Protein AF-A0A7C3UXE0-F1 (afdb_monomer_lite)

Structure (mmCIF, N/CA/C/O backbone):
data_AF-A0A7C3UXE0-F1
#
_entry.id   AF-A0A7C3UXE0-F1
#
loop_
_atom_site.group_PDB
_atom_site.id
_atom_site.type_symbol
_atom_site.label_atom_id
_atom_site.label_alt_id
_atom_site.label_comp_id
_atom_site.label_asym_id
_atom_site.label_entity_id
_atom_site.label_seq_id
_atom_site.pdbx_PDB_ins_code
_atom_site.Cartn_x
_atom_site.Cartn_y
_atom_site.Cartn_z
_atom_site.occupancy
_atom_site.B_iso_or_equiv
_atom_site.auth_seq_id
_atom_site.auth_comp_id
_atom_site.auth_asym_id
_atom_site.auth_atom_id
_atom_site.pdbx_PDB_model_num
ATOM 1 N N . MET A 1 1 ? 18.516 0.204 8.708 1.00 44.09 1 MET A N 1
ATOM 2 C CA . MET A 1 1 ? 17.347 -0.704 8.742 1.00 44.09 1 MET A CA 1
ATOM 3 C C . MET A 1 1 ? 1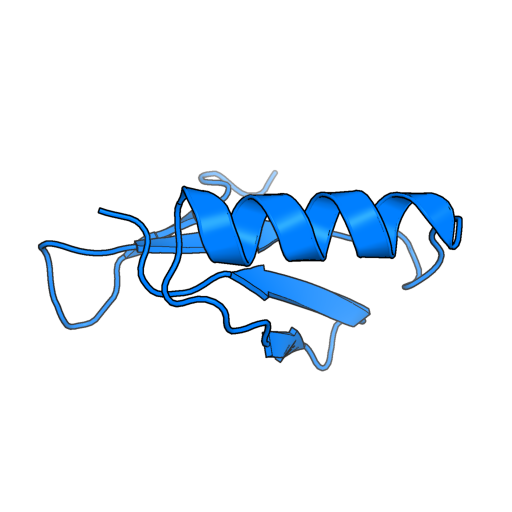6.136 0.106 9.158 1.00 44.09 1 MET A C 1
ATOM 5 O O . MET A 1 1 ? 16.244 0.846 10.128 1.00 44.09 1 MET A O 1
ATOM 9 N N . ILE A 1 2 ? 15.028 0.049 8.415 1.00 51.06 2 ILE A N 1
ATOM 10 C CA . ILE A 1 2 ? 13.773 0.661 8.873 1.00 51.06 2 ILE A CA 1
ATOM 11 C C . ILE A 1 2 ? 13.332 -0.152 10.092 1.00 51.06 2 ILE A C 1
ATOM 13 O O . ILE A 1 2 ? 13.186 -1.364 9.984 1.00 51.06 2 ILE A O 1
ATOM 17 N N . LYS A 1 3 ? 13.210 0.495 11.253 1.00 58.50 3 LYS A N 1
ATOM 18 C CA . LYS A 1 3 ? 12.984 -0.199 12.528 1.00 58.50 3 LYS A CA 1
ATOM 19 C C . LYS A 1 3 ? 11.571 -0.796 12.627 1.00 58.50 3 LYS A C 1
ATOM 21 O O . LYS A 1 3 ? 11.417 -1.759 13.354 1.00 58.50 3 LYS A O 1
ATOM 26 N N . ASN A 1 4 ? 10.599 -0.284 11.854 1.00 65.94 4 ASN A N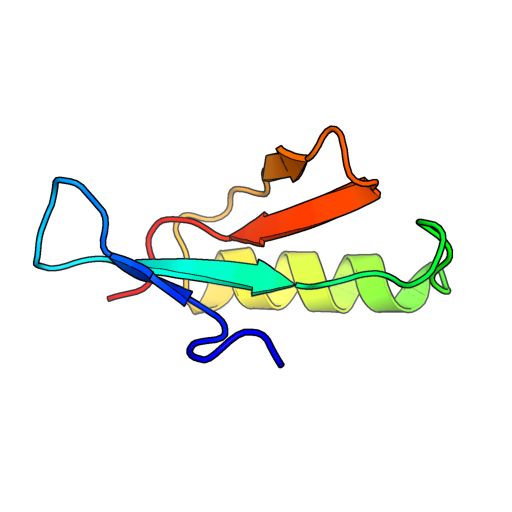 1
ATOM 27 C CA . ASN A 1 4 ? 9.216 -0.776 11.780 1.00 65.94 4 ASN A CA 1
ATOM 28 C C . ASN A 1 4 ? 8.667 -0.671 10.343 1.00 65.94 4 ASN A C 1
ATOM 30 O O . ASN A 1 4 ? 8.730 0.398 9.737 1.00 65.94 4 ASN A O 1
ATOM 34 N N . GLY A 1 5 ? 8.105 -1.758 9.803 1.00 82.00 5 GLY A N 1
ATOM 35 C CA . GLY A 1 5 ? 7.471 -1.798 8.473 1.00 82.00 5 GLY A CA 1
ATOM 36 C C . GLY A 1 5 ? 6.129 -1.061 8.379 1.00 82.00 5 GLY A C 1
ATOM 37 O O . GLY A 1 5 ? 5.493 -1.093 7.335 1.00 82.00 5 GLY A O 1
ATOM 38 N N . TYR A 1 6 ? 5.697 -0.393 9.446 1.00 89.00 6 TYR A N 1
ATOM 39 C CA . TYR A 1 6 ? 4.421 0.308 9.547 1.00 89.00 6 TYR A CA 1
ATOM 40 C C . TYR A 1 6 ? 4.601 1.680 10.209 1.00 89.00 6 TYR A C 1
ATOM 42 O O . TYR A 1 6 ? 5.576 1.934 10.924 1.00 89.00 6 TYR A O 1
ATOM 50 N N . ARG A 1 7 ? 3.655 2.582 9.954 1.00 90.31 7 ARG A N 1
ATOM 51 C CA . ARG A 1 7 ? 3.577 3.935 10.509 1.00 90.31 7 ARG A CA 1
ATOM 52 C C . ARG A 1 7 ? 2.307 4.056 11.345 1.00 90.31 7 ARG A C 1
ATOM 54 O O . ARG A 1 7 ? 1.221 3.839 10.825 1.00 90.31 7 ARG A O 1
ATOM 61 N N . ILE A 1 8 ? 2.439 4.447 12.610 1.00 90.00 8 ILE A N 1
ATOM 62 C CA . ILE A 1 8 ? 1.284 4.773 13.460 1.00 90.00 8 ILE A CA 1
ATOM 63 C C . ILE A 1 8 ? 0.630 6.048 12.916 1.00 90.00 8 ILE A C 1
ATOM 65 O O . ILE A 1 8 ? 1.329 7.026 12.619 1.00 90.00 8 ILE A O 1
ATOM 69 N N . THR A 1 9 ? -0.688 6.021 12.732 1.00 89.75 9 THR A N 1
ATOM 70 C CA . THR A 1 9 ? -1.443 7.179 12.243 1.00 89.75 9 THR A CA 1
ATOM 71 C C . THR A 1 9 ? -1.848 8.115 13.384 1.00 89.75 9 THR A C 1
ATOM 73 O O . THR A 1 9 ? -1.576 7.855 14.556 1.00 89.75 9 THR A O 1
ATOM 76 N N . SER A 1 10 ? -2.455 9.255 13.042 1.00 90.25 10 SER A N 1
ATOM 77 C CA . SER A 1 10 ? -3.029 10.163 14.044 1.00 90.25 10 SER A CA 1
ATOM 78 C C . SER A 1 10 ? -4.159 9.488 14.823 1.00 90.25 10 SER A C 1
ATOM 80 O O . SER A 1 10 ? -4.265 9.693 16.030 1.00 90.25 10 SER A O 1
ATOM 82 N N . ASP A 1 11 ? -4.938 8.637 14.149 1.00 91.12 11 ASP A N 1
ATOM 83 C CA . ASP A 1 11 ? -5.750 7.625 14.813 1.00 91.12 11 ASP A CA 1
ATOM 84 C C . ASP A 1 11 ? -4.829 6.523 15.356 1.00 91.12 11 ASP A C 1
ATOM 86 O O . ASP A 1 11 ? -4.039 5.935 14.614 1.00 91.12 11 ASP A O 1
ATOM 90 N N . ARG A 1 12 ? -4.889 6.285 16.669 1.00 87.62 12 ARG A N 1
ATOM 91 C CA . ARG A 1 12 ? -4.053 5.296 17.365 1.00 87.62 12 ARG A CA 1
ATOM 92 C C . ARG A 1 12 ? -4.600 3.877 17.260 1.00 87.62 12 ARG A C 1
ATOM 94 O O . ARG A 1 12 ? -3.880 2.957 17.636 1.00 87.62 12 ARG A O 1
ATOM 101 N N . ALA A 1 13 ? -5.827 3.720 16.767 1.00 90.19 13 ALA A N 1
ATOM 102 C CA . ALA A 1 13 ? -6.433 2.429 16.479 1.00 90.19 13 ALA A CA 1
ATOM 103 C C . ALA A 1 13 ? -6.026 1.878 15.107 1.00 90.19 13 ALA A C 1
ATOM 105 O O . ALA A 1 13 ? -6.387 0.754 14.793 1.00 90.19 13 ALA A O 1
ATOM 106 N N . THR A 1 14 ? -5.307 2.658 14.291 1.00 93.56 14 THR A N 1
ATOM 107 C CA . THR A 1 14 ? -4.884 2.230 12.957 1.00 93.56 14 THR A CA 1
ATOM 108 C C . THR A 1 14 ? -3.416 2.536 12.676 1.00 93.56 14 THR A C 1
ATOM 110 O O . THR A 1 14 ? -2.769 3.412 13.266 1.00 93.56 14 THR A O 1
ATOM 113 N N . THR A 1 15 ? -2.871 1.813 11.711 1.00 95.12 15 THR A N 1
ATOM 114 C CA . THR A 1 15 ? -1.522 1.954 11.188 1.00 95.12 15 THR A CA 1
ATOM 115 C C . THR A 1 15 ? -1.543 1.945 9.660 1.00 95.12 15 THR A C 1
ATOM 117 O O . THR A 1 15 ? -2.523 1.573 9.018 1.00 95.12 15 THR A O 1
ATOM 120 N N . ALA A 1 16 ? -0.447 2.405 9.060 1.00 94.69 16 ALA A N 1
ATOM 121 C CA . ALA A 1 16 ? -0.209 2.303 7.629 1.00 94.69 16 ALA A CA 1
ATOM 122 C C . ALA A 1 16 ? 1.003 1.405 7.367 1.00 94.69 16 ALA A C 1
ATOM 124 O O . ALA A 1 16 ? 2.114 1.720 7.810 1.00 94.69 16 ALA A O 1
ATOM 125 N N . LEU A 1 17 ? 0.813 0.306 6.639 1.00 94.81 17 LEU A N 1
ATOM 126 C CA . LEU A 1 17 ? 1.896 -0.582 6.218 1.00 94.81 17 LEU A CA 1
ATOM 127 C C . LEU A 1 17 ? 2.702 0.088 5.108 1.00 94.81 17 LEU A C 1
ATOM 129 O O . LEU A 1 17 ? 2.138 0.617 4.156 1.00 94.81 17 LEU A O 1
ATOM 133 N N . ARG A 1 18 ? 4.031 0.048 5.209 1.00 93.94 18 ARG A N 1
ATOM 134 C CA . ARG A 1 18 ? 4.951 0.639 4.232 1.00 93.94 18 ARG A CA 1
ATOM 135 C C . ARG A 1 18 ? 5.722 -0.460 3.522 1.00 93.94 18 ARG A C 1
ATOM 137 O O . ARG A 1 18 ? 6.601 -1.097 4.102 1.00 93.94 18 ARG A O 1
ATOM 144 N N . VAL A 1 19 ? 5.443 -0.633 2.238 1.00 92.81 19 VAL A N 1
ATOM 145 C CA . VAL A 1 19 ? 6.115 -1.611 1.387 1.00 92.81 19 VAL A CA 1
ATOM 146 C C . VAL A 1 19 ? 7.216 -0.912 0.600 1.00 92.81 19 VAL A C 1
ATOM 148 O O . VAL A 1 19 ? 6.978 -0.030 -0.230 1.00 92.81 19 VAL A O 1
ATOM 151 N N . ARG A 1 20 ? 8.464 -1.307 0.863 1.00 91.50 20 ARG A N 1
ATOM 152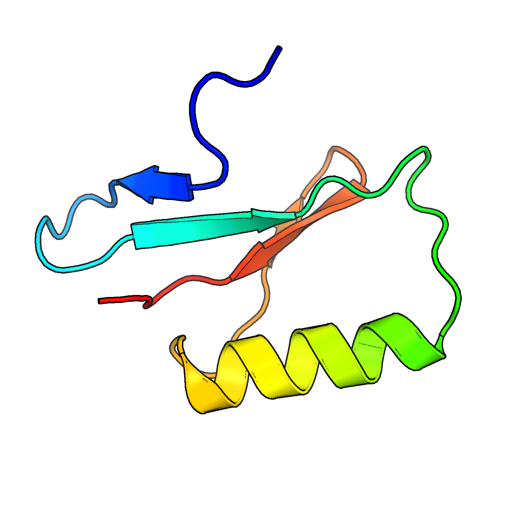 C CA . ARG A 1 20 ? 9.614 -0.824 0.099 1.00 91.50 20 ARG A CA 1
ATOM 153 C C . ARG A 1 20 ? 9.736 -1.624 -1.191 1.00 91.50 20 ARG A C 1
ATOM 155 O O . ARG A 1 20 ? 9.966 -2.826 -1.138 1.00 91.50 20 ARG A O 1
ATOM 162 N N . ILE A 1 21 ? 9.701 -0.930 -2.322 1.00 93.31 21 ILE A N 1
ATOM 163 C CA . ILE A 1 21 ? 10.002 -1.510 -3.629 1.00 93.31 21 ILE A CA 1
ATOM 164 C C . ILE A 1 21 ? 11.403 -1.042 -4.049 1.00 93.31 21 ILE A C 1
ATOM 166 O O . ILE A 1 21 ? 11.622 0.160 -4.226 1.00 93.31 21 ILE A O 1
ATOM 170 N N . PRO A 1 22 ? 12.390 -1.945 -4.170 1.00 90.81 22 PRO A N 1
ATOM 171 C CA . PRO A 1 22 ? 13.717 -1.593 -4.662 1.00 90.81 22 PRO A CA 1
ATOM 172 C C . PRO A 1 22 ? 13.652 -0.990 -6.073 1.00 90.81 22 PRO A C 1
ATOM 174 O O . PRO A 1 22 ? 13.144 -1.611 -6.999 1.00 90.81 22 PRO A O 1
ATOM 177 N N . GLY A 1 23 ? 14.139 0.246 -6.228 1.00 92.06 23 GLY A N 1
ATOM 178 C CA . GLY A 1 23 ? 14.162 0.955 -7.515 1.00 92.06 23 GLY A CA 1
ATOM 179 C C . GLY A 1 23 ? 12.787 1.222 -8.138 1.00 92.06 23 GLY A C 1
ATOM 180 O O . GLY A 1 23 ? 12.721 1.522 -9.325 1.00 92.06 23 GLY A O 1
ATOM 181 N N . GLY A 1 24 ? 11.694 1.058 -7.382 1.00 92.12 24 GLY A N 1
ATOM 182 C CA . GLY A 1 24 ? 10.340 1.122 -7.936 1.00 92.12 24 GLY A CA 1
ATOM 183 C C . GLY A 1 24 ? 10.008 -0.002 -8.917 1.00 92.12 24 GLY A C 1
ATOM 184 O O . GLY A 1 24 ? 9.005 0.088 -9.619 1.00 92.12 24 GLY A O 1
ATOM 185 N N . HIS A 1 25 ? 10.840 -1.044 -8.987 1.00 95.06 25 HIS A N 1
ATOM 186 C CA . HIS A 1 25 ? 10.662 -2.151 -9.909 1.00 95.06 25 HIS A CA 1
ATOM 187 C C . HIS A 1 25 ? 10.084 -3.367 -9.184 1.00 95.06 25 HIS A C 1
ATOM 189 O O . HIS A 1 25 ? 10.656 -3.874 -8.220 1.00 95.06 25 HIS A O 1
ATOM 195 N N . LEU A 1 26 ? 8.940 -3.837 -9.666 1.00 94.00 26 LEU A N 1
ATOM 196 C CA . LEU A 1 26 ? 8.270 -5.045 -9.208 1.00 94.00 26 LEU A CA 1
ATOM 197 C C . LEU A 1 26 ? 7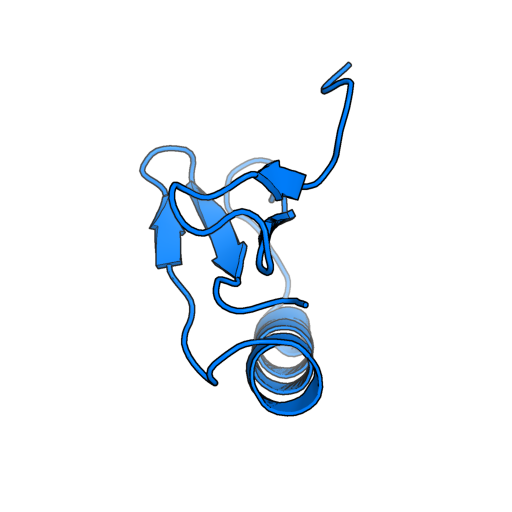.590 -5.722 -10.395 1.00 94.00 26 LEU A C 1
ATOM 199 O O . LEU A 1 26 ? 7.140 -5.057 -11.326 1.00 94.00 26 LEU A O 1
ATOM 203 N N . GLU A 1 27 ? 7.473 -7.044 -10.349 1.00 96.44 27 GLU A N 1
ATOM 204 C CA . GLU A 1 27 ? 6.674 -7.765 -11.339 1.00 96.44 27 GLU A CA 1
ATOM 205 C C . GLU A 1 27 ? 5.184 -7.459 -11.154 1.00 96.44 27 GLU A C 1
ATOM 207 O O . GLU A 1 27 ? 4.696 -7.376 -10.025 1.00 96.44 27 GLU A O 1
ATOM 212 N N . ALA A 1 28 ? 4.444 -7.362 -12.263 1.00 95.75 28 ALA A N 1
ATOM 213 C CA . ALA A 1 28 ? 3.033 -6.968 -12.271 1.00 95.75 28 ALA A CA 1
ATOM 214 C C . ALA A 1 28 ? 2.142 -7.827 -11.355 1.00 95.75 28 ALA A C 1
ATOM 216 O O . ALA A 1 28 ? 1.202 -7.313 -10.758 1.00 95.75 28 ALA A O 1
ATOM 217 N N . ARG A 1 29 ? 2.473 -9.112 -11.158 1.00 95.44 29 ARG A N 1
ATOM 218 C CA . ARG A 1 29 ? 1.744 -10.004 -10.236 1.00 95.44 29 ARG A CA 1
ATOM 219 C C . ARG A 1 29 ? 1.710 -9.502 -8.789 1.00 95.44 29 ARG A C 1
ATOM 221 O O . ARG A 1 29 ? 0.787 -9.823 -8.052 1.00 95.44 29 ARG A O 1
ATOM 228 N N . HIS A 1 30 ? 2.702 -8.717 -8.371 1.00 95.19 30 HIS A N 1
ATOM 229 C CA . HIS A 1 30 ? 2.744 -8.162 -7.022 1.00 95.19 30 HIS A CA 1
ATOM 230 C C . HIS A 1 30 ? 1.742 -7.018 -6.832 1.00 95.19 30 HIS A C 1
ATOM 232 O O . HIS A 1 30 ? 1.362 -6.750 -5.697 1.00 95.19 30 HIS A O 1
ATOM 238 N N . LEU A 1 31 ? 1.271 -6.377 -7.909 1.00 95.12 31 LEU A N 1
ATOM 239 C CA . LEU A 1 31 ? 0.196 -5.383 -7.821 1.00 95.12 31 LEU A CA 1
ATOM 240 C C . LEU A 1 31 ? -1.107 -6.027 -7.338 1.00 95.12 31 LEU A C 1
ATOM 242 O O . LEU A 1 31 ? -1.784 -5.461 -6.487 1.00 95.12 31 LEU A O 1
ATOM 246 N N . GLU A 1 32 ? -1.407 -7.240 -7.805 1.00 96.56 32 GLU A N 1
ATOM 247 C CA . GLU A 1 32 ? -2.575 -8.006 -7.355 1.00 96.56 32 GLU A CA 1
ATOM 248 C C . GLU A 1 32 ? -2.465 -8.390 -5.872 1.00 96.56 32 GLU A C 1
ATOM 250 O O . GLU A 1 32 ? -3.438 -8.311 -5.125 1.00 96.56 32 GLU A O 1
ATOM 255 N N . LEU A 1 33 ? -1.256 -8.738 -5.417 1.00 95.94 33 LEU A N 1
ATOM 256 C CA . LEU A 1 33 ? -0.999 -8.995 -4.000 1.00 95.94 33 LEU A CA 1
ATOM 257 C C . LEU A 1 33 ? -1.213 -7.735 -3.150 1.00 95.94 33 LEU A C 1
ATOM 259 O O . LEU A 1 33 ? -1.852 -7.809 -2.105 1.00 95.94 33 LEU A O 1
ATOM 263 N N . ILE A 1 34 ? -0.707 -6.583 -3.600 1.00 95.81 34 ILE A N 1
ATOM 264 C CA . ILE A 1 34 ? -0.893 -5.296 -2.915 1.00 95.81 34 ILE A CA 1
ATOM 265 C C . ILE A 1 34 ? -2.381 -4.945 -2.835 1.00 95.81 34 ILE A C 1
ATOM 267 O O . ILE A 1 34 ? -2.848 -4.586 -1.756 1.00 95.81 34 ILE A O 1
ATOM 271 N N . ARG A 1 35 ? -3.124 -5.099 -3.941 1.00 97.12 35 ARG A N 1
ATOM 272 C CA . ARG A 1 35 ? -4.578 -4.892 -3.985 1.00 97.12 35 ARG A CA 1
ATOM 273 C C . ARG A 1 35 ? -5.280 -5.753 -2.941 1.00 97.12 35 ARG A C 1
ATOM 275 O O . ARG A 1 35 ? -6.013 -5.232 -2.112 1.00 97.12 35 ARG A O 1
ATOM 282 N N . ARG A 1 36 ? -4.998 -7.059 -2.933 1.00 97.56 36 ARG A N 1
ATOM 283 C CA . ARG A 1 36 ? -5.606 -7.987 -1.975 1.00 97.56 36 ARG A CA 1
ATOM 284 C C . ARG A 1 36 ? -5.307 -7.600 -0.526 1.00 97.56 36 ARG A C 1
ATOM 286 O O . ARG A 1 36 ? -6.206 -7.654 0.299 1.00 97.56 36 ARG A O 1
ATOM 293 N N . ILE A 1 37 ? -4.070 -7.214 -0.211 1.00 96.25 37 ILE A N 1
ATOM 294 C CA . ILE A 1 37 ? -3.705 -6.798 1.153 1.00 96.25 37 ILE A CA 1
ATOM 295 C C . ILE A 1 37 ? -4.462 -5.527 1.554 1.00 96.25 37 ILE A C 1
ATOM 297 O O . ILE A 1 37 ? -4.927 -5.440 2.688 1.00 96.25 37 ILE A O 1
ATOM 301 N N . ALA A 1 38 ? -4.596 -4.561 0.643 1.00 97.31 38 ALA A N 1
ATOM 302 C CA . ALA A 1 38 ? -5.345 -3.336 0.900 1.00 97.31 38 ALA A CA 1
ATOM 303 C C . ALA A 1 38 ? -6.834 -3.607 1.151 1.00 97.31 38 ALA A C 1
ATOM 305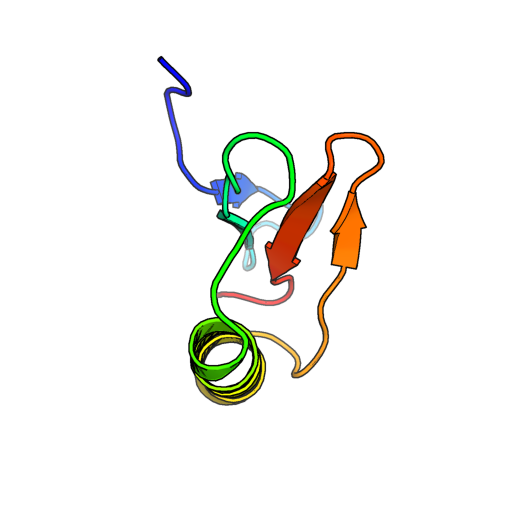 O O . ALA A 1 38 ? -7.394 -3.018 2.070 1.00 97.31 38 ALA A O 1
ATOM 306 N N . ASP A 1 39 ? -7.440 -4.525 0.395 1.00 97.69 39 ASP A N 1
ATOM 307 C CA . ASP A 1 39 ? -8.848 -4.909 0.558 1.00 97.69 39 ASP A CA 1
ATOM 308 C C . ASP A 1 39 ? -9.097 -5.743 1.828 1.00 97.69 39 ASP A C 1
ATOM 310 O O . ASP A 1 39 ? -10.143 -5.618 2.458 1.00 97.69 39 ASP A O 1
ATOM 314 N N . GLU A 1 40 ? -8.164 -6.631 2.187 1.00 97.62 40 GLU A N 1
ATOM 315 C CA . GLU A 1 40 ? -8.339 -7.600 3.280 1.00 97.62 40 GLU A CA 1
ATOM 316 C C . GLU A 1 40 ? -7.980 -7.011 4.652 1.00 97.62 40 GLU A C 1
ATOM 318 O O . GLU A 1 40 ? -8.625 -7.336 5.648 1.00 97.62 40 GLU A O 1
ATOM 323 N N . TYR A 1 41 ? -6.959 -6.150 4.711 1.00 96.06 41 TYR A N 1
ATOM 324 C CA . TYR A 1 41 ? -6.416 -5.637 5.973 1.00 96.06 41 TYR A CA 1
ATOM 325 C C . TYR A 1 41 ? -6.468 -4.117 6.106 1.00 96.06 41 TYR A C 1
ATOM 327 O O . TYR A 1 41 ? -6.336 -3.630 7.223 1.00 96.06 41 TYR A O 1
ATOM 335 N N . GLY A 1 42 ? -6.588 -3.375 5.004 1.00 94.81 42 GLY A N 1
ATOM 336 C CA . GLY A 1 42 ? -6.626 -1.914 5.002 1.00 94.81 42 GLY A CA 1
ATOM 337 C C . GLY A 1 42 ? -8.028 -1.363 4.757 1.00 94.81 42 GLY A C 1
ATOM 338 O O . GLY A 1 42 ? -9.038 -2.008 5.027 1.00 94.81 42 GLY A O 1
ATOM 339 N N . ASP A 1 43 ? -8.080 -0.155 4.202 1.00 95.81 43 ASP A N 1
ATOM 340 C CA . ASP A 1 43 ? -9.323 0.516 3.800 1.00 95.81 43 ASP A CA 1
ATOM 341 C C . ASP A 1 43 ? -9.657 0.364 2.299 1.00 95.81 43 ASP A C 1
ATOM 343 O O . ASP A 1 43 ? -10.491 1.098 1.766 1.00 95.81 43 ASP A O 1
ATOM 347 N N . GLY A 1 44 ? -8.995 -0.566 1.598 1.00 96.31 44 GLY A N 1
ATOM 348 C CA . GLY A 1 44 ? -9.133 -0.766 0.149 1.00 96.31 44 GLY A CA 1
ATOM 349 C C . GLY A 1 44 ? -8.363 0.244 -0.710 1.00 96.31 44 GLY A C 1
ATOM 350 O O . GLY A 1 44 ? -8.456 0.210 -1.939 1.00 96.31 44 GLY A O 1
ATOM 351 N N . THR A 1 45 ? -7.587 1.151 -0.104 1.00 96.69 45 THR A N 1
ATOM 352 C CA . THR A 1 45 ? -6.796 2.145 -0.839 1.00 96.69 45 THR A CA 1
ATOM 353 C C . THR A 1 45 ? -5.295 1.882 -0.769 1.00 96.69 45 THR A C 1
ATOM 355 O O . THR A 1 45 ? -4.773 1.180 0.097 1.00 96.69 45 THR A O 1
ATOM 358 N N . VAL A 1 46 ? -4.573 2.443 -1.739 1.00 96.31 46 VAL A N 1
ATOM 359 C CA . VAL A 1 46 ? -3.126 2.283 -1.876 1.00 96.31 46 VAL A CA 1
ATOM 360 C C . VAL A 1 46 ? -2.506 3.638 -2.197 1.00 96.31 46 VAL A C 1
ATOM 362 O O . VAL A 1 46 ? -2.898 4.301 -3.157 1.00 96.31 46 VAL A O 1
ATOM 365 N N . HIS A 1 47 ? -1.508 4.047 -1.417 1.00 95.62 47 HIS A N 1
ATOM 366 C CA . HIS A 1 47 ? -0.794 5.305 -1.605 1.00 95.62 47 HIS A CA 1
ATOM 367 C C . HIS A 1 47 ? 0.587 5.068 -2.226 1.00 95.62 47 HIS A C 1
ATOM 369 O O . HIS A 1 47 ? 1.430 4.367 -1.664 1.00 95.62 47 HIS A O 1
ATOM 375 N N . LEU A 1 48 ? 0.852 5.681 -3.381 1.00 94.81 48 LEU A N 1
ATOM 376 C CA . LEU A 1 48 ? 2.169 5.653 -4.016 1.00 94.81 48 LEU A CA 1
ATOM 377 C C . LEU A 1 48 ? 3.049 6.766 -3.452 1.00 94.81 48 LEU A C 1
ATOM 379 O O . LEU A 1 48 ? 2.650 7.925 -3.385 1.00 94.81 48 LEU A O 1
ATOM 383 N N . THR A 1 49 ? 4.275 6.420 -3.075 1.00 93.06 49 THR A N 1
ATOM 384 C CA . THR A 1 49 ? 5.210 7.379 -2.478 1.00 93.06 49 THR A CA 1
ATOM 385 C C . THR A 1 49 ? 6.168 7.951 -3.519 1.00 93.06 49 THR A C 1
ATOM 387 O O . THR A 1 49 ? 6.562 7.281 -4.473 1.00 93.06 49 THR A O 1
ATOM 390 N N . THR A 1 50 ? 6.669 9.161 -3.270 1.00 93.56 50 THR A N 1
ATOM 391 C CA . THR A 1 50 ? 7.730 9.790 -4.082 1.00 93.56 50 THR A CA 1
ATOM 392 C C . THR A 1 50 ? 9.037 8.992 -4.101 1.00 93.56 50 THR A C 1
ATOM 394 O O . THR A 1 50 ? 9.871 9.177 -4.981 1.00 93.56 50 THR A O 1
ATOM 397 N N . ARG A 1 51 ? 9.218 8.070 -3.147 1.00 91.62 51 ARG A N 1
ATOM 398 C CA . ARG A 1 51 ? 10.358 7.144 -3.079 1.00 91.62 51 ARG A CA 1
ATOM 399 C C . ARG A 1 51 ? 10.091 5.815 -3.788 1.00 91.62 51 ARG A C 1
ATOM 401 O O . ARG A 1 51 ? 10.780 4.840 -3.499 1.00 91.62 51 ARG A O 1
ATOM 408 N N . GLN A 1 52 ? 9.092 5.782 -4.672 1.00 93.94 52 GLN A N 1
ATOM 409 C CA . GLN A 1 52 ? 8.736 4.631 -5.505 1.00 93.94 52 GLN A CA 1
ATOM 410 C C . GLN A 1 52 ? 8.341 3.378 -4.702 1.00 93.94 52 GLN A C 1
ATOM 412 O O . GLN A 1 52 ? 8.404 2.265 -5.208 1.00 93.94 52 GLN A O 1
ATOM 417 N N . GLY A 1 53 ? 7.960 3.547 -3.435 1.00 93.81 53 GLY A N 1
ATOM 418 C CA . GLY A 1 53 ? 7.336 2.513 -2.611 1.00 93.81 53 GLY A CA 1
ATOM 419 C C . GLY A 1 53 ? 5.833 2.733 -2.481 1.00 93.81 53 GLY A C 1
ATOM 420 O O . GLY A 1 53 ? 5.288 3.697 -3.026 1.00 93.81 53 GLY A O 1
ATOM 421 N N . VAL A 1 54 ? 5.194 1.877 -1.695 1.00 95.00 54 VAL A N 1
ATOM 422 C CA . VAL A 1 54 ? 3.739 1.848 -1.523 1.00 95.00 54 VAL A CA 1
ATOM 423 C C . VAL A 1 54 ? 3.389 1.912 -0.043 1.00 95.00 54 VAL A C 1
ATOM 425 O O . VAL A 1 54 ? 4.104 1.340 0.782 1.00 95.00 54 VAL A O 1
ATOM 428 N N . GLU A 1 55 ? 2.295 2.581 0.301 1.00 95.19 55 GLU A N 1
ATOM 429 C CA . GLU A 1 55 ? 1.694 2.531 1.632 1.00 95.19 55 GLU A CA 1
ATOM 430 C C . GLU A 1 55 ? 0.248 2.035 1.558 1.00 95.19 55 GLU A C 1
ATOM 432 O O . GLU A 1 55 ? -0.492 2.410 0.651 1.00 95.19 55 GLU A O 1
ATOM 437 N N . ILE A 1 56 ? -0.139 1.196 2.519 1.00 96.69 56 ILE A N 1
ATOM 438 C CA . ILE A 1 56 ? -1.498 0.670 2.683 1.00 96.69 56 ILE A CA 1
ATOM 439 C C . ILE A 1 56 ? -2.037 1.216 4.013 1.00 96.69 56 ILE A C 1
ATOM 441 O O . ILE A 1 56 ? -1.532 0.808 5.065 1.00 96.69 56 ILE A O 1
ATOM 445 N N . PRO A 1 57 ? -2.959 2.192 3.993 1.00 95.38 57 PRO A N 1
ATOM 446 C CA . PRO A 1 57 ? -3.563 2.768 5.191 1.00 95.38 57 PRO A CA 1
ATOM 447 C C . PRO A 1 57 ? -4.708 1.901 5.742 1.00 95.38 57 PRO A C 1
ATOM 449 O O . PRO A 1 57 ? -5.134 0.932 5.120 1.00 95.38 57 PRO A O 1
ATOM 452 N N . GLY A 1 58 ? -5.196 2.267 6.930 1.00 94.69 58 GLY A N 1
ATOM 453 C CA . GLY A 1 58 ? -6.412 1.689 7.507 1.00 94.69 58 GLY A CA 1
ATOM 454 C C . GLY A 1 58 ? -6.239 0.322 8.166 1.00 94.69 58 GLY A C 1
ATOM 455 O O . GLY A 1 58 ? -7.236 -0.346 8.399 1.00 94.69 58 GLY A O 1
ATOM 456 N N . ILE A 1 59 ? -5.006 -0.093 8.475 1.00 94.69 59 ILE A N 1
ATOM 457 C CA . ILE A 1 59 ? -4.740 -1.393 9.103 1.00 94.69 59 ILE A CA 1
ATOM 458 C C . ILE A 1 59 ? -4.935 -1.287 10.622 1.00 94.69 59 ILE A C 1
ATOM 460 O O . ILE A 1 59 ? -4.207 -0.491 11.223 1.00 94.69 59 ILE A O 1
ATOM 464 N N . PRO A 1 60 ? -5.857 -2.048 11.245 1.00 90.81 60 PRO A N 1
ATOM 465 C CA . PRO A 1 60 ? -6.078 -2.039 12.696 1.00 90.81 60 PRO A CA 1
ATOM 466 C C . PRO A 1 60 ? -4.865 -2.495 13.524 1.00 90.81 60 PRO A C 1
ATOM 468 O O . PRO A 1 60 ? -4.098 -3.363 13.044 1.00 90.81 60 PRO A O 1
#

Foldseek 3Di:
DPPDQWAQDPPNVWIKGKFDDVVLDDDPVVVVVVQCCLVPAAVSDWDQDPNSIIIRIRGD

Sequence (60 aa):
MIKNGYRITSDRATTALRVRIPGGHLEARHLELIRRIADEYGDGTVHLTTRQGVEIPGIP

Secondary structure (DSSP, 8-state):
--S-SEEE-SSTT-EEEEE--GGG---THHHHHHHHHHHHHSSS--EE-TTS-EEEEEE-

pLDDT: mean 91.3, std 10.35, range [44.09, 97.69]

Radius of gyration: 11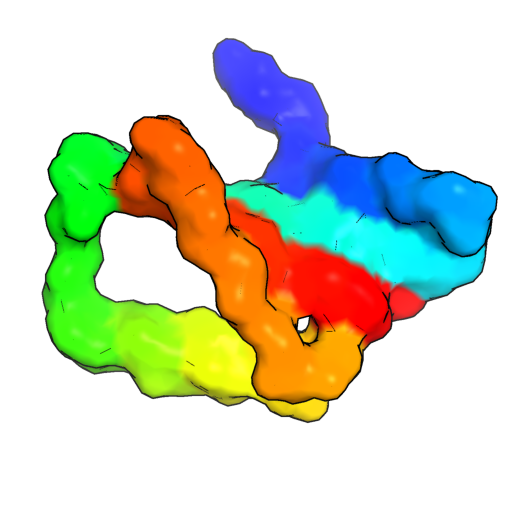.49 Å; chains: 1; bounding box: 27×20×30 Å